Protein AF-A0A7S1V2T1-F1 (afdb_monomer)

Solvent-accessible surface area (backbone atoms only — not comparable to full-atom values): 11764 Å² total; per-residue (Å²): 91,99,78,44,87,80,73,86,88,78,86,81,92,67,98,65,92,81,76,93,82,87,88,81,60,92,94,63,87,81,86,86,67,43,42,62,91,69,38,94,66,58,76,61,91,92,57,81,50,62,48,74,72,65,66,75,95,61,88,84,67,103,68,93,70,92,74,88,78,83,79,78,82,75,92,81,85,89,79,84,89,83,89,74,89,78,83,87,73,87,82,74,91,71,74,92,71,71,81,71,80,76,66,59,86,81,58,90,49,44,68,65,46,44,74,62,35,65,69,53,48,38,53,46,26,52,76,70,30,30,56,64,69,76,55,59,64,56,38,22,47,54,55,54,73,48,54,94,58,56,79,86,71,56,58,77,90,46,47,30,94,83,53,77,130

pLDDT: mean 76.03, std 21.23, range [32.84, 95.44]

Organism: NCBI:txid210454

Foldseek 3Di:
DQQDDPPDPDDDPDPDDDDDDDDDDPPDDDDDDQDQVRDPHHDPPPDDGNVVVCDDPDDDDDDDDDDDDDDPDDDDDDDDDDDDDDDDDDDDDDDPPPLPADDLVPDDDLVVQLVVDLVNLQVNCVVLQWDSDDDSSVSSVLSNVCPPPDSVPRDPVGGHPPRDD

Nearest PDB structures (foldseek):
  7n99-assembly1_A  TM=5.992E-01  e=3.994E-03  Homo sapiens
  1ui5-assembly1_B  TM=4.047E-01  e=9.855E+00  Streptomyces coelicolor A3(2)

Secondary structure (DSSP, 8-state):
-TT----------S-----------TT-------STTT-SSPPPTTS--HHHH--------SS----------------------------------------GGG---HHHHHTT-HHHHHHHHHHTTB---S-HHHHHHHHHHTTT--GGGS-TTTB-TT---

InterPro domains:
  IPR025086 SDE2/SF3A3, SAP domain [PF13297] (87-161)
  IPR051421 RNA Processing and DNA Damage Response Regulator [PTHR12786] (78-152)

Mean predicted aligned error: 18.68 Å

Sequence (165 aa):
MNGNDLGVAFTTTENRFLVPALSSNQNEILELRTSRDQMKYPPSTSFVPIGNLMDRQGVVDETGKTKIVTAEVDSSSPSPPIEVPRQKKKKSKAPPLKPEALDLSKIKSTDDLEKLGMDRLKSALMAVGAKCGGSLQERAARLFSLKGLQRKDFPMKIRAKTFVL

Structure (mmCIF, N/CA/C/O backbone):
data_AF-A0A7S1V2T1-F1
#
_entry.id   AF-A0A7S1V2T1-F1
#
loop_
_atom_site.group_PDB
_atom_site.id
_atom_site.type_symbol
_atom_site.label_atom_id
_atom_site.label_alt_id
_atom_site.label_comp_id
_atom_site.label_asym_id
_atom_site.label_entity_id
_atom_site.label_seq_id
_atom_site.pdbx_PDB_ins_code
_atom_site.Cartn_x
_atom_site.Cartn_y
_atom_site.Cartn_z
_atom_site.occupancy
_atom_site.B_iso_or_equiv
_atom_site.auth_seq_id
_atom_site.auth_comp_id
_atom_site.auth_asym_id
_atom_site.auth_atom_id
_atom_site.pdbx_PDB_model_num
ATOM 1 N N . MET A 1 1 ? 6.797 7.935 -4.468 1.00 88.56 1 MET A N 1
ATOM 2 C CA . MET A 1 1 ? 5.355 7.766 -4.767 1.00 88.56 1 MET A CA 1
ATOM 3 C C . MET A 1 1 ? 4.985 8.627 -5.966 1.00 88.56 1 MET A C 1
ATOM 5 O O . MET A 1 1 ? 5.366 9.787 -5.973 1.00 88.56 1 MET A O 1
ATOM 9 N N . ASN A 1 2 ? 4.274 8.096 -6.970 1.00 93.12 2 ASN A N 1
ATOM 10 C CA . ASN A 1 2 ? 3.885 8.844 -8.184 1.00 93.12 2 ASN A CA 1
ATOM 11 C C . ASN A 1 2 ? 5.052 9.567 -8.894 1.00 93.12 2 ASN A C 1
ATOM 13 O O . ASN A 1 2 ? 4.889 10.689 -9.359 1.00 93.12 2 ASN A O 1
ATOM 17 N N . GLY A 1 3 ? 6.232 8.940 -8.943 1.00 91.00 3 GLY A N 1
ATOM 18 C CA . GLY A 1 3 ? 7.448 9.527 -9.522 1.00 91.00 3 GLY A CA 1
ATOM 19 C C . GLY A 1 3 ? 8.316 10.328 -8.544 1.00 91.00 3 GLY A C 1
ATOM 20 O O . GLY A 1 3 ? 9.468 10.593 -8.857 1.00 91.00 3 GLY A O 1
ATOM 21 N N . ASN A 1 4 ? 7.817 10.649 -7.348 1.00 92.56 4 ASN A N 1
ATOM 22 C CA . ASN A 1 4 ? 8.600 11.366 -6.338 1.00 92.56 4 ASN A CA 1
ATOM 23 C C . ASN A 1 4 ? 9.454 10.400 -5.511 1.00 92.56 4 ASN A C 1
ATOM 25 O O . ASN A 1 4 ? 8.944 9.363 -5.066 1.00 92.56 4 ASN A O 1
ATOM 29 N N . ASP A 1 5 ? 10.707 10.763 -5.256 1.00 91.12 5 ASP A N 1
ATOM 30 C CA . ASP A 1 5 ? 11.559 10.065 -4.294 1.00 91.12 5 ASP A CA 1
ATOM 31 C C . ASP A 1 5 ? 11.002 10.237 -2.868 1.00 91.12 5 ASP A C 1
ATOM 33 O O . ASP A 1 5 ? 10.551 11.318 -2.492 1.00 91.12 5 ASP A O 1
ATOM 37 N N . LEU A 1 6 ? 10.967 9.148 -2.099 1.00 92.56 6 LEU A N 1
ATOM 38 C CA . LEU A 1 6 ? 10.538 9.142 -0.695 1.00 92.56 6 LEU A CA 1
ATOM 39 C C . LEU A 1 6 ? 11.722 9.008 0.276 1.00 92.56 6 LEU A C 1
ATOM 41 O O . LEU A 1 6 ? 11.504 8.975 1.486 1.00 92.56 6 LEU A O 1
ATOM 45 N N . GLY A 1 7 ? 12.951 8.911 -0.238 1.00 93.75 7 GLY A N 1
ATOM 46 C CA . GLY A 1 7 ? 14.140 8.615 0.548 1.00 93.75 7 GLY A CA 1
ATOM 47 C C . GLY A 1 7 ? 14.230 7.145 0.966 1.00 93.75 7 GLY A C 1
ATOM 48 O O . GLY A 1 7 ? 13.469 6.278 0.528 1.00 93.75 7 GLY A O 1
ATOM 49 N N . VAL A 1 8 ? 15.201 6.855 1.832 1.00 93.00 8 VAL A N 1
ATOM 50 C CA . VAL A 1 8 ? 15.449 5.503 2.342 1.00 93.00 8 VAL A CA 1
ATOM 51 C C . VAL A 1 8 ? 14.534 5.230 3.534 1.00 93.00 8 VAL A C 1
ATOM 53 O O . VAL A 1 8 ? 14.657 5.873 4.572 1.00 93.00 8 VAL A O 1
ATOM 56 N N . ALA A 1 9 ? 13.634 4.254 3.394 1.00 90.94 9 ALA A N 1
ATOM 57 C CA . ALA A 1 9 ? 12.733 3.852 4.477 1.00 90.94 9 ALA A CA 1
ATOM 58 C C . ALA A 1 9 ? 13.402 2.901 5.487 1.00 90.94 9 ALA A C 1
ATOM 60 O O . ALA A 1 9 ? 13.195 3.033 6.690 1.00 90.94 9 ALA A O 1
ATOM 61 N N . PHE A 1 10 ? 14.201 1.946 5.000 1.00 90.69 10 PHE A N 1
ATOM 62 C CA . PHE A 1 10 ? 14.871 0.931 5.814 1.00 90.69 10 PHE A CA 1
ATOM 63 C C . PHE A 1 10 ? 16.229 0.584 5.205 1.00 90.69 10 PHE A C 1
ATOM 65 O O . PHE A 1 10 ? 16.391 0.612 3.985 1.00 90.69 10 PHE A O 1
ATOM 72 N N . THR A 1 11 ? 17.183 0.203 6.048 1.00 89.44 11 THR A N 1
ATOM 73 C CA . THR A 1 11 ? 18.477 -0.346 5.636 1.00 89.44 11 THR A CA 1
ATOM 74 C C . THR A 1 11 ? 18.636 -1.745 6.217 1.00 89.44 11 THR A C 1
ATOM 76 O O . THR A 1 11 ? 18.152 -2.039 7.310 1.00 89.44 11 THR A O 1
ATOM 79 N N . THR A 1 12 ? 19.288 -2.635 5.473 1.00 82.25 12 THR A N 1
ATOM 80 C CA . THR A 1 12 ? 19.662 -3.960 5.969 1.00 82.25 12 THR A CA 1
ATOM 81 C C . THR A 1 12 ? 21.166 -4.125 5.830 1.00 82.25 12 THR A C 1
ATOM 83 O O . THR A 1 12 ? 21.739 -3.779 4.800 1.00 82.25 12 THR A O 1
ATOM 86 N N . THR A 1 13 ? 21.809 -4.588 6.895 1.00 82.88 13 THR A N 1
ATOM 87 C CA . THR A 1 13 ? 23.253 -4.859 6.943 1.00 82.88 13 THR A CA 1
ATOM 88 C C . THR A 1 13 ? 23.559 -6.345 6.800 1.00 82.88 13 THR A C 1
ATOM 90 O O . THR A 1 13 ? 24.716 -6.730 6.657 1.00 82.88 13 THR A O 1
ATOM 93 N N . GLU A 1 14 ? 22.532 -7.193 6.844 1.00 79.25 14 GLU A N 1
ATOM 94 C CA . GLU A 1 14 ? 22.686 -8.635 6.785 1.00 79.25 14 GLU A CA 1
ATOM 95 C C . GLU A 1 14 ? 22.523 -9.130 5.352 1.00 79.25 14 GLU A C 1
ATOM 97 O O . GLU A 1 14 ? 21.551 -8.808 4.669 1.00 79.25 14 GLU A O 1
ATOM 102 N N . ASN A 1 15 ? 23.463 -9.967 4.916 1.00 67.50 15 ASN A N 1
ATOM 103 C CA . ASN A 1 15 ? 23.484 -10.546 3.577 1.00 67.50 15 ASN A CA 1
ATOM 104 C C . ASN A 1 15 ? 22.474 -11.703 3.465 1.00 67.50 15 ASN A C 1
ATOM 106 O O . ASN A 1 15 ? 22.836 -12.862 3.265 1.00 67.50 15 ASN A O 1
ATOM 110 N N . ARG A 1 16 ? 21.191 -11.394 3.675 1.00 78.81 16 ARG A N 1
ATOM 111 C CA . ARG A 1 16 ? 20.074 -12.329 3.533 1.00 78.81 16 ARG A CA 1
ATOM 112 C C . ARG A 1 16 ? 19.457 -12.195 2.147 1.00 78.81 16 ARG A C 1
ATOM 114 O O . ARG A 1 16 ? 19.269 -11.093 1.640 1.00 78.81 16 ARG A O 1
ATOM 121 N N . PHE A 1 17 ? 19.085 -13.326 1.557 1.00 83.62 17 PHE A N 1
ATOM 122 C CA . PHE A 1 17 ? 18.293 -13.338 0.333 1.00 83.62 17 PHE A CA 1
ATOM 123 C C . PHE A 1 17 ? 16.895 -12.790 0.636 1.00 83.62 17 PHE A C 1
ATOM 125 O O . PHE A 1 17 ? 16.139 -13.385 1.406 1.00 83.62 17 PHE A O 1
ATOM 132 N N . LEU A 1 18 ? 16.564 -11.639 0.054 1.00 86.94 18 LEU A N 1
ATOM 133 C CA . LEU A 1 18 ? 15.240 -11.035 0.155 1.00 86.94 18 LEU A CA 1
ATOM 134 C C . LEU A 1 18 ? 14.405 -11.425 -1.060 1.00 86.94 18 LEU A C 1
ATOM 136 O O . LEU A 1 18 ? 14.888 -11.411 -2.191 1.00 86.94 18 LEU A O 1
ATOM 140 N N . VAL A 1 19 ? 13.133 -11.730 -0.818 1.00 88.19 19 VAL A N 1
ATOM 141 C CA . VAL A 1 19 ? 12.144 -11.960 -1.872 1.00 88.19 19 VAL A CA 1
ATOM 142 C C . VAL A 1 19 ? 11.139 -10.809 -1.881 1.00 88.19 19 VAL A C 1
ATOM 144 O O . VAL A 1 19 ? 10.722 -10.359 -0.808 1.00 88.19 19 VAL A O 1
ATOM 147 N N . PRO A 1 20 ? 10.742 -10.298 -3.057 1.00 90.81 20 PRO A N 1
ATOM 148 C CA . PRO A 1 20 ? 9.697 -9.288 -3.131 1.00 90.81 20 PRO A CA 1
ATOM 149 C C . PRO A 1 20 ? 8.360 -9.891 -2.681 1.00 90.81 20 PRO A C 1
ATOM 151 O O . PRO A 1 20 ? 8.005 -11.001 -3.073 1.00 90.81 20 PRO A O 1
ATOM 154 N N . ALA A 1 21 ? 7.603 -9.148 -1.875 1.00 93.38 21 ALA A N 1
ATOM 155 C CA . ALA A 1 21 ? 6.281 -9.549 -1.407 1.00 93.38 21 ALA A CA 1
ATOM 156 C C . ALA A 1 21 ? 5.298 -8.381 -1.516 1.00 93.38 21 ALA A C 1
ATOM 158 O O . ALA A 1 21 ? 5.643 -7.231 -1.246 1.00 93.38 21 ALA A O 1
ATOM 159 N N . LEU A 1 22 ? 4.060 -8.693 -1.895 1.00 94.00 22 LEU A N 1
ATOM 160 C CA . LEU A 1 22 ? 2.954 -7.746 -1.981 1.00 94.00 22 LEU A CA 1
ATOM 161 C C . LEU A 1 22 ? 1.700 -8.365 -1.366 1.00 94.00 22 LEU A C 1
ATOM 163 O O . LEU A 1 22 ? 1.472 -9.568 -1.463 1.00 94.00 22 LEU A O 1
ATOM 167 N N . SER A 1 23 ? 0.907 -7.531 -0.704 1.00 95.19 23 SER A N 1
ATOM 168 C CA . SER A 1 23 ? -0.347 -7.921 -0.067 1.00 95.19 23 SER A CA 1
ATOM 169 C C . SER A 1 23 ? -1.423 -6.921 -0.457 1.00 95.19 23 SER A C 1
ATOM 171 O O . SER A 1 23 ? -1.169 -5.717 -0.511 1.00 95.19 23 SER A O 1
ATOM 173 N N . SER A 1 24 ? -2.612 -7.432 -0.747 1.00 94.31 24 SER A N 1
ATOM 174 C CA . SER A 1 24 ? -3.769 -6.656 -1.178 1.00 94.31 24 SER A CA 1
ATOM 175 C C . SER A 1 24 ? -5.024 -7.245 -0.557 1.00 94.31 24 SER A C 1
ATOM 177 O O . SER A 1 24 ? -5.063 -8.415 -0.168 1.00 94.31 24 SER A O 1
ATOM 179 N N . ASN A 1 25 ? -6.052 -6.422 -0.421 1.00 91.75 25 ASN A N 1
ATOM 180 C CA . ASN A 1 25 ? -7.308 -6.833 0.179 1.00 91.75 25 ASN A CA 1
ATOM 181 C C . ASN A 1 25 ? -8.226 -7.523 -0.838 1.00 91.75 25 ASN A C 1
ATOM 183 O O . ASN A 1 25 ? -8.050 -7.407 -2.048 1.00 91.75 25 ASN A O 1
ATOM 187 N N . GLN A 1 26 ? -9.264 -8.205 -0.341 1.00 91.75 26 GLN A N 1
ATOM 188 C CA . GLN A 1 26 ? -10.331 -8.706 -1.209 1.00 91.75 26 GLN A CA 1
ATOM 189 C C . GLN A 1 26 ? -10.957 -7.550 -2.003 1.00 91.75 26 GLN A C 1
ATOM 191 O O . GLN A 1 26 ? -11.179 -6.470 -1.453 1.00 91.75 26 GLN A O 1
ATOM 196 N N . ASN A 1 27 ? -11.233 -7.811 -3.285 1.00 90.19 27 ASN A N 1
ATOM 197 C CA . ASN A 1 27 ? -11.813 -6.871 -4.252 1.00 90.19 27 ASN A CA 1
ATOM 198 C C . ASN A 1 27 ? -10.911 -5.691 -4.667 1.00 90.19 27 ASN A C 1
ATOM 200 O O . ASN A 1 27 ? -11.389 -4.783 -5.343 1.00 90.19 27 ASN A O 1
ATOM 204 N N . GLU A 1 28 ? -9.623 -5.699 -4.321 1.00 95.38 28 GLU A N 1
ATOM 205 C CA . GLU A 1 28 ? -8.642 -4.786 -4.915 1.00 95.38 28 GLU A CA 1
ATOM 206 C C . GLU A 1 28 ? -8.048 -5.399 -6.189 1.00 95.38 28 GLU A C 1
ATOM 208 O O . GLU A 1 28 ? -7.714 -6.582 -6.234 1.00 95.38 28 GLU A O 1
ATOM 213 N N . ILE A 1 29 ? -7.919 -4.578 -7.232 1.00 94.38 29 ILE A N 1
ATOM 214 C CA . ILE A 1 29 ? -7.261 -4.957 -8.483 1.00 94.38 29 ILE A CA 1
ATOM 215 C C . ILE A 1 29 ? -5.937 -4.204 -8.538 1.00 94.38 29 ILE A C 1
ATOM 217 O O . ILE A 1 29 ? -5.916 -2.972 -8.515 1.00 94.38 29 ILE A O 1
ATOM 221 N N . LEU A 1 30 ? -4.839 -4.955 -8.603 1.00 95.12 30 LEU A N 1
ATOM 222 C CA . LEU A 1 30 ? -3.494 -4.420 -8.764 1.00 95.12 30 LEU A CA 1
ATOM 223 C C . LEU A 1 30 ? -2.966 -4.776 -10.153 1.00 95.12 30 LEU A C 1
ATOM 225 O O . LEU A 1 30 ? -3.034 -5.928 -10.574 1.00 95.12 30 LEU A O 1
ATOM 229 N N . GLU A 1 31 ? -2.403 -3.788 -10.840 1.00 95.19 31 GLU A N 1
ATOM 230 C CA . GLU A 1 31 ? -1.654 -3.980 -12.080 1.00 95.19 31 GLU A CA 1
ATOM 231 C C . GLU A 1 31 ? -0.159 -3.928 -11.751 1.00 95.19 31 GLU A C 1
ATOM 233 O O . GLU A 1 31 ? 0.337 -2.914 -11.250 1.00 95.19 31 GLU A O 1
ATOM 238 N N . LEU A 1 32 ? 0.562 -5.019 -12.013 1.00 93.50 32 LEU A N 1
ATOM 239 C CA . LEU A 1 32 ? 2.000 -5.088 -11.780 1.00 93.50 32 LEU A CA 1
ATOM 240 C C . LEU A 1 32 ? 2.752 -4.867 -13.091 1.00 93.50 32 LEU A C 1
ATOM 242 O O . LEU A 1 32 ? 2.547 -5.586 -14.063 1.00 93.50 32 LEU A O 1
ATOM 246 N N . ARG A 1 33 ? 3.649 -3.882 -13.096 1.00 94.31 33 ARG A N 1
ATOM 247 C CA . ARG A 1 33 ? 4.472 -3.523 -14.255 1.00 94.31 33 ARG A CA 1
ATOM 248 C C . ARG A 1 33 ? 5.906 -3.910 -13.968 1.00 94.31 33 ARG A C 1
ATOM 25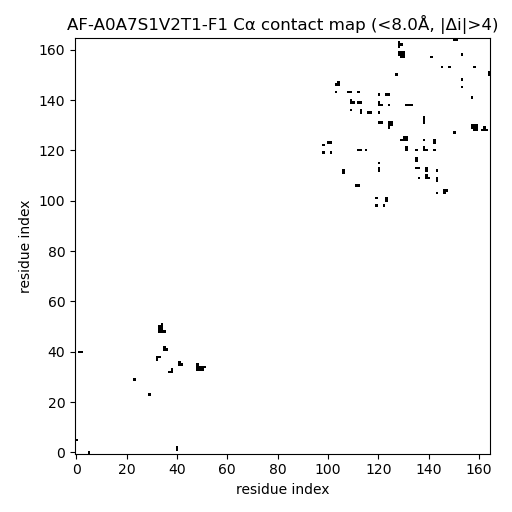0 O O . ARG A 1 33 ? 6.550 -3.306 -13.114 1.00 94.31 33 ARG A O 1
ATOM 257 N N . THR A 1 34 ? 6.389 -4.936 -14.653 1.00 93.56 34 THR A N 1
ATOM 258 C CA . THR A 1 34 ? 7.720 -5.516 -14.414 1.00 93.56 34 THR A CA 1
ATOM 259 C C . THR A 1 34 ? 8.758 -5.054 -15.430 1.00 93.56 34 THR A C 1
ATOM 261 O O . THR A 1 34 ? 9.954 -5.200 -15.176 1.00 93.56 34 THR A O 1
ATOM 264 N N . SER A 1 35 ? 8.310 -4.475 -16.545 1.00 92.94 35 SER A N 1
ATOM 265 C CA . SER A 1 35 ? 9.147 -4.038 -17.664 1.00 92.94 35 SER A CA 1
ATOM 266 C C . SER A 1 35 ? 9.151 -2.516 -17.798 1.00 92.94 35 SER A C 1
ATOM 268 O O . SER A 1 35 ? 8.168 -1.846 -17.470 1.00 92.94 35 SER A O 1
ATOM 270 N N . ARG A 1 36 ? 10.273 -1.956 -18.267 1.00 92.19 36 ARG A N 1
ATOM 271 C CA . ARG A 1 36 ? 10.496 -0.500 -18.321 1.00 92.19 36 ARG A CA 1
ATOM 272 C C . ARG A 1 36 ? 9.482 0.223 -19.216 1.00 92.19 36 ARG A C 1
ATOM 274 O O . ARG A 1 36 ? 9.046 1.308 -18.857 1.00 92.19 36 ARG A O 1
ATOM 281 N N . ASP A 1 37 ? 9.094 -0.384 -20.330 1.00 93.38 37 ASP A N 1
ATOM 282 C CA . ASP A 1 37 ? 8.112 0.125 -21.297 1.00 93.38 37 ASP A CA 1
ATOM 283 C C . ASP A 1 37 ? 6.690 0.241 -20.722 1.00 93.38 37 ASP A C 1
ATOM 285 O O . ASP A 1 37 ? 5.921 1.105 -21.135 1.00 93.38 37 ASP A O 1
ATOM 289 N N . GLN A 1 38 ? 6.352 -0.572 -19.718 1.00 94.00 38 GLN A N 1
ATOM 290 C CA . GLN A 1 38 ? 5.043 -0.536 -19.060 1.00 94.00 38 GLN A CA 1
ATOM 291 C C . GLN A 1 38 ? 4.988 0.517 -17.936 1.00 94.00 38 GLN A C 1
ATOM 293 O O . GLN A 1 38 ? 3.911 0.976 -17.538 1.00 94.00 38 GLN A O 1
ATOM 298 N N . MET A 1 39 ? 6.141 0.911 -17.383 1.00 94.31 39 MET A N 1
ATOM 299 C CA . MET A 1 39 ? 6.233 1.813 -16.232 1.00 94.31 39 MET A CA 1
ATOM 300 C C . MET A 1 39 ? 5.994 3.273 -16.628 1.00 94.31 39 MET A C 1
ATOM 302 O O . MET A 1 39 ? 6.700 3.836 -17.454 1.00 94.31 39 MET A O 1
ATOM 306 N N . LYS A 1 40 ? 5.054 3.938 -15.941 1.00 95.44 40 LYS A N 1
ATOM 307 C CA . LYS A 1 40 ? 4.828 5.387 -16.100 1.00 95.44 40 LYS A CA 1
ATOM 308 C C . LYS A 1 40 ? 6.021 6.227 -15.621 1.00 95.44 40 LYS A C 1
ATOM 310 O O . LYS A 1 40 ? 6.275 7.299 -16.156 1.00 95.44 40 LYS A O 1
ATOM 315 N N . TYR A 1 41 ? 6.726 5.741 -14.601 1.00 94.06 41 TYR A N 1
ATOM 316 C CA . TYR A 1 41 ? 7.911 6.371 -14.022 1.00 94.06 41 TYR A CA 1
ATOM 317 C C . TYR A 1 41 ? 9.026 5.319 -13.975 1.00 94.06 41 TYR A C 1
ATOM 319 O O . TYR A 1 41 ? 9.130 4.596 -12.981 1.00 94.06 41 TYR A O 1
ATOM 327 N N . PRO A 1 42 ? 9.788 5.139 -15.064 1.00 91.31 42 PRO A N 1
ATOM 328 C CA . PRO A 1 42 ? 10.833 4.129 -15.108 1.00 91.31 42 PRO A CA 1
ATOM 329 C C . PRO A 1 42 ? 11.987 4.501 -14.161 1.00 91.31 42 PRO A C 1
ATOM 331 O O . PRO A 1 42 ? 12.300 5.684 -14.014 1.00 91.31 42 PRO A O 1
ATOM 334 N N . PRO A 1 43 ? 12.648 3.516 -13.530 1.00 87.12 43 PRO A N 1
ATOM 335 C CA . PRO A 1 43 ? 13.806 3.789 -12.689 1.00 87.12 43 PRO A CA 1
ATOM 336 C C . PRO A 1 43 ? 15.005 4.230 -13.542 1.00 87.12 43 PRO A C 1
ATOM 338 O O . PRO A 1 43 ? 15.071 3.921 -14.741 1.00 87.12 43 PRO A O 1
ATOM 341 N N . SER A 1 44 ? 15.975 4.904 -12.912 1.00 87.19 44 SER A N 1
ATOM 342 C CA . SER A 1 44 ? 17.234 5.301 -13.556 1.00 87.19 44 SER A CA 1
ATOM 343 C C . SER A 1 44 ? 17.974 4.098 -14.156 1.00 87.19 44 SER A C 1
ATOM 345 O O . SER A 1 44 ? 17.696 2.935 -13.857 1.00 87.19 44 SER A O 1
ATOM 347 N N . THR A 1 45 ? 18.937 4.3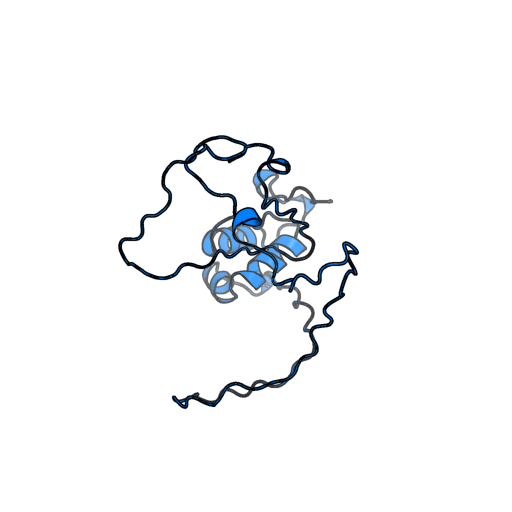70 -15.033 1.00 87.25 45 THR A N 1
ATOM 348 C CA . THR A 1 45 ? 19.706 3.347 -15.763 1.00 87.25 45 THR A CA 1
ATOM 349 C C . THR A 1 45 ? 20.507 2.403 -14.864 1.00 87.25 45 THR A C 1
ATOM 351 O O . THR A 1 45 ? 20.843 1.311 -15.303 1.00 87.25 45 THR A O 1
ATOM 354 N N . SER A 1 46 ? 20.751 2.783 -13.609 1.00 91.19 46 SER A N 1
ATOM 355 C CA . SER A 1 46 ? 21.430 1.976 -12.592 1.00 91.19 46 SER A CA 1
ATOM 356 C C . SER A 1 46 ? 20.584 0.840 -12.002 1.00 91.19 46 SER A C 1
ATOM 358 O O . SER A 1 46 ? 21.115 0.031 -11.249 1.00 91.19 46 SER A O 1
ATOM 360 N N . PHE A 1 47 ? 19.284 0.770 -12.306 1.00 91.19 47 PHE A N 1
ATOM 361 C CA . PHE A 1 47 ? 18.398 -0.292 -11.824 1.00 91.19 47 PHE A CA 1
ATOM 362 C C . PHE A 1 47 ? 17.948 -1.208 -12.963 1.00 91.19 47 PHE A C 1
ATOM 364 O O . PHE A 1 47 ? 17.624 -0.751 -14.063 1.00 91.19 47 PHE A O 1
ATOM 371 N N . VAL A 1 48 ? 17.867 -2.505 -12.663 1.00 90.88 48 VAL A N 1
ATOM 372 C CA . VAL A 1 48 ? 17.409 -3.541 -13.594 1.00 90.88 48 VAL A CA 1
ATOM 373 C C . VAL A 1 48 ? 15.935 -3.866 -13.312 1.00 90.88 48 VAL A C 1
ATOM 375 O O . VAL A 1 48 ? 15.604 -4.209 -12.175 1.00 90.88 48 VAL A O 1
ATOM 378 N N . PRO A 1 49 ? 15.028 -3.762 -14.303 1.00 91.19 49 PRO A N 1
ATOM 379 C CA . PRO A 1 49 ? 13.642 -4.193 -14.143 1.00 91.19 49 PRO A CA 1
ATOM 380 C C . PRO A 1 49 ? 13.548 -5.700 -13.889 1.00 91.19 49 PRO A C 1
ATOM 382 O O . PRO A 1 49 ? 14.253 -6.488 -14.516 1.00 91.19 49 PRO A O 1
ATOM 385 N N . ILE A 1 50 ? 12.624 -6.113 -13.020 1.00 91.12 50 ILE A N 1
ATOM 386 C CA . ILE A 1 50 ? 12.433 -7.532 -12.671 1.00 91.12 50 ILE A CA 1
ATOM 387 C C . ILE A 1 50 ? 12.062 -8.363 -13.905 1.00 91.12 50 ILE A C 1
ATOM 389 O O . ILE A 1 50 ? 12.515 -9.496 -14.028 1.00 91.12 50 ILE A O 1
ATOM 393 N N . GLY A 1 51 ? 11.306 -7.794 -14.853 1.00 89.56 51 GLY A N 1
ATOM 394 C CA . GLY A 1 51 ? 10.931 -8.482 -16.090 1.00 89.56 51 GLY A CA 1
ATOM 395 C C . GLY A 1 51 ? 12.129 -8.955 -16.921 1.00 89.56 51 GLY A C 1
ATOM 396 O O . GLY A 1 51 ? 12.007 -9.943 -17.632 1.00 89.56 51 GLY A O 1
ATOM 397 N N . ASN A 1 52 ? 13.293 -8.312 -16.784 1.00 88.75 52 ASN A N 1
ATOM 398 C CA . ASN A 1 52 ? 14.524 -8.716 -17.466 1.00 88.75 52 ASN A CA 1
ATOM 399 C C . ASN A 1 52 ? 15.218 -9.909 -16.788 1.00 88.75 52 ASN A C 1
ATOM 401 O O . ASN A 1 52 ? 16.005 -10.590 -17.430 1.00 88.75 52 ASN A O 1
ATOM 405 N N . LEU A 1 53 ? 14.967 -10.138 -15.495 1.00 87.00 53 LEU A N 1
ATOM 406 C CA . LEU A 1 53 ? 15.516 -11.277 -14.750 1.00 87.00 53 LEU A CA 1
ATOM 407 C C . LEU A 1 53 ? 14.647 -12.532 -14.910 1.00 87.00 53 LEU A C 1
ATOM 409 O O . LEU A 1 53 ? 15.108 -13.649 -14.687 1.00 87.00 53 LEU A O 1
ATOM 413 N N . MET A 1 54 ? 13.384 -12.346 -15.295 1.00 76.88 54 MET A N 1
ATOM 414 C CA . MET A 1 54 ? 12.437 -13.416 -15.588 1.00 76.88 54 MET A CA 1
ATOM 415 C C . MET A 1 54 ? 12.715 -13.986 -16.983 1.00 76.88 54 MET A C 1
ATOM 417 O O . MET A 1 54 ? 11.865 -13.904 -17.869 1.00 76.88 54 MET A O 1
ATOM 421 N N . ASP A 1 55 ? 13.920 -14.516 -17.202 1.00 66.75 55 ASP A N 1
ATOM 422 C CA . ASP A 1 55 ? 14.245 -15.114 -18.488 1.00 66.75 55 ASP A CA 1
ATOM 423 C C . ASP A 1 55 ? 13.647 -16.516 -18.603 1.00 66.75 55 ASP A C 1
ATOM 425 O O . ASP A 1 55 ? 13.652 -17.336 -17.680 1.00 66.75 55 ASP A O 1
ATOM 429 N N . ARG A 1 56 ? 13.027 -16.726 -19.757 1.00 60.50 56 ARG A N 1
ATOM 430 C CA . ARG A 1 56 ? 12.119 -17.820 -20.072 1.00 60.50 56 ARG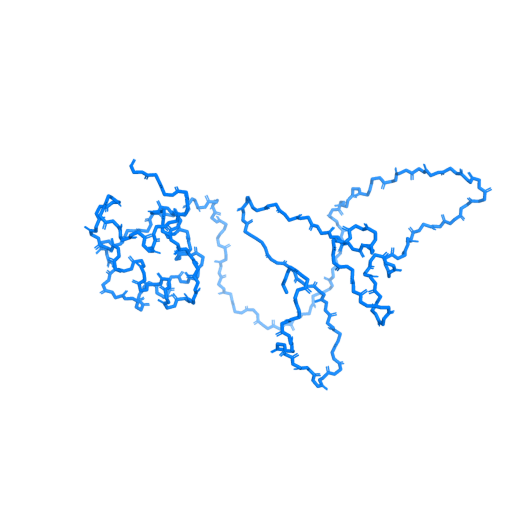 A CA 1
ATOM 431 C C . ARG A 1 56 ? 12.869 -19.147 -19.994 1.00 60.50 56 ARG A C 1
ATOM 433 O O . ARG A 1 56 ? 13.726 -19.409 -20.832 1.00 60.50 56 ARG A O 1
ATOM 440 N N . GLN A 1 57 ? 12.475 -20.050 -19.095 1.00 45.12 57 GLN A N 1
ATOM 441 C CA . GLN A 1 57 ? 12.687 -21.480 -19.341 1.00 45.12 57 GLN A CA 1
ATOM 442 C C . GLN A 1 57 ? 11.804 -21.898 -20.527 1.00 45.12 57 GLN A C 1
ATOM 444 O O . GLN A 1 57 ? 10.714 -22.437 -20.372 1.00 45.12 57 GLN A O 1
ATOM 449 N N . GLY A 1 58 ? 12.261 -21.570 -21.729 1.00 45.41 58 GLY A N 1
ATOM 450 C CA . GLY A 1 58 ? 11.810 -22.139 -22.981 1.00 45.41 58 GLY A CA 1
ATOM 451 C C . GLY A 1 58 ? 13.043 -22.717 -23.647 1.00 45.41 58 GLY A C 1
ATOM 452 O O . GLY A 1 58 ? 13.898 -21.969 -24.112 1.00 45.41 58 GLY A O 1
ATOM 453 N N . VAL A 1 59 ? 13.152 -24.043 -23.645 1.00 44.31 59 VAL A N 1
ATOM 454 C CA . VAL A 1 59 ? 14.084 -24.751 -24.523 1.00 44.31 59 VAL A CA 1
ATOM 455 C C . VAL A 1 59 ? 13.776 -24.301 -25.955 1.00 44.31 59 VAL A C 1
ATOM 457 O O . VAL A 1 59 ? 12.622 -24.326 -26.383 1.00 44.31 59 VAL A O 1
ATOM 460 N N . VAL A 1 60 ? 14.793 -23.806 -26.652 1.00 41.00 60 VAL A N 1
ATOM 461 C CA . VAL A 1 60 ? 14.716 -23.432 -28.064 1.00 41.00 60 VAL A CA 1
ATOM 462 C C . VAL A 1 60 ? 14.816 -24.697 -28.917 1.00 41.00 60 VAL A C 1
ATOM 464 O O . VAL A 1 60 ? 15.783 -25.437 -28.790 1.00 41.00 60 VAL A O 1
ATOM 467 N N . ASP A 1 61 ? 13.846 -24.923 -29.800 1.00 43.19 61 ASP A N 1
ATOM 468 C CA . ASP A 1 61 ? 13.999 -25.815 -30.955 1.00 43.19 61 ASP A CA 1
ATOM 469 C C . ASP A 1 61 ? 13.972 -24.966 -32.237 1.00 43.19 61 ASP A C 1
ATOM 471 O O . ASP A 1 61 ? 13.201 -24.005 -32.345 1.00 43.19 61 ASP A O 1
ATOM 475 N N . GLU A 1 62 ? 14.842 -25.306 -33.195 1.00 51.25 62 GLU A N 1
ATOM 476 C CA . GLU A 1 62 ? 15.242 -24.535 -34.392 1.00 51.25 62 GLU A CA 1
ATOM 477 C C . GLU A 1 62 ? 14.152 -24.325 -35.466 1.00 51.25 62 GLU A C 1
ATOM 479 O O . GLU A 1 62 ? 14.421 -24.301 -36.662 1.00 51.25 62 GLU A O 1
ATOM 484 N N . THR A 1 63 ? 12.886 -24.148 -35.104 1.00 50.62 63 THR A N 1
ATOM 485 C CA . THR A 1 63 ? 11.830 -23.839 -36.087 1.00 50.62 63 THR A CA 1
ATOM 486 C C . THR A 1 63 ? 10.760 -22.912 -35.518 1.00 50.62 63 THR A C 1
ATOM 488 O O . THR A 1 63 ? 9.571 -23.201 -35.560 1.00 50.62 63 THR A O 1
ATOM 491 N N . GLY A 1 64 ? 11.181 -21.756 -34.994 1.00 44.56 64 GLY A N 1
ATOM 492 C CA . GLY A 1 64 ? 10.478 -20.466 -35.128 1.00 44.56 64 GLY A CA 1
ATOM 493 C C . GLY A 1 64 ? 8.948 -20.403 -34.962 1.00 44.56 64 GLY A C 1
ATOM 494 O O . GLY A 1 64 ? 8.318 -19.565 -35.607 1.00 44.56 64 GLY A O 1
ATOM 495 N N . LYS A 1 65 ? 8.321 -21.237 -34.122 1.00 41.22 65 LYS A N 1
ATOM 496 C CA . LYS A 1 65 ? 6.876 -21.180 -33.846 1.00 41.22 65 LYS A CA 1
ATOM 497 C C . LYS A 1 65 ? 6.600 -21.278 -32.350 1.00 41.22 65 LYS A C 1
ATOM 499 O O . LYS A 1 65 ? 6.815 -22.306 -31.717 1.00 41.22 65 LYS A O 1
ATOM 504 N N . THR A 1 66 ? 6.084 -20.189 -31.792 1.00 35.12 66 THR A N 1
ATOM 505 C CA . THR A 1 66 ? 5.675 -20.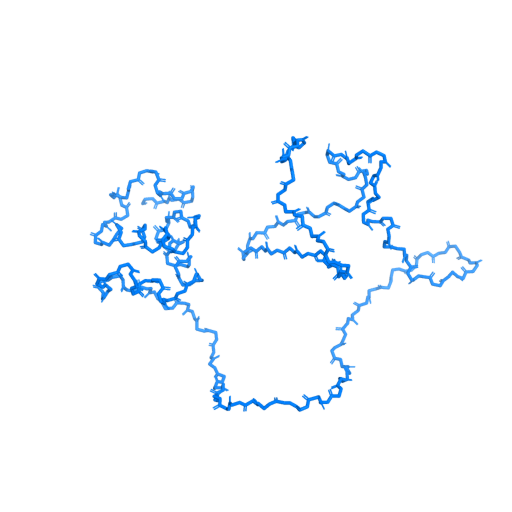072 -30.393 1.00 35.12 66 THR A CA 1
ATOM 506 C C . THR A 1 66 ? 4.356 -20.811 -30.157 1.00 35.12 66 THR A C 1
ATOM 508 O O . THR A 1 66 ? 3.301 -20.406 -30.642 1.00 35.12 66 THR A O 1
ATOM 511 N N . LYS A 1 67 ? 4.398 -21.903 -29.388 1.00 36.69 67 LYS A N 1
ATOM 512 C CA . LYS A 1 67 ? 3.206 -22.574 -28.854 1.00 36.69 67 LYS A CA 1
ATOM 513 C C . LYS A 1 67 ? 3.062 -22.183 -27.382 1.00 36.69 67 LYS A C 1
ATOM 515 O O . LYS A 1 67 ? 3.956 -22.440 -26.583 1.00 36.69 67 LYS A O 1
ATOM 520 N N . ILE A 1 68 ? 1.962 -21.515 -27.040 1.00 47.34 68 ILE A N 1
ATOM 521 C CA . ILE A 1 68 ? 1.625 -21.156 -25.657 1.00 47.34 68 ILE A CA 1
ATOM 522 C C . ILE A 1 68 ? 1.300 -22.456 -24.917 1.00 47.34 68 ILE A C 1
ATOM 524 O O . ILE A 1 68 ? 0.330 -23.130 -25.260 1.00 47.34 68 ILE A O 1
ATOM 528 N N . VAL A 1 69 ? 2.112 -22.816 -23.925 1.00 39.00 69 VAL A N 1
ATOM 529 C CA . VAL A 1 69 ? 1.791 -23.889 -22.981 1.00 39.00 69 VAL A CA 1
ATOM 530 C C . VAL A 1 69 ? 1.113 -23.241 -21.780 1.00 39.00 69 VAL A C 1
ATOM 532 O O . VAL A 1 69 ? 1.750 -22.549 -20.989 1.00 39.00 69 VAL A O 1
ATOM 535 N N . THR A 1 70 ? -0.198 -23.438 -21.662 1.00 40.59 70 THR A N 1
ATOM 536 C CA . THR A 1 70 ? -0.922 -23.275 -20.400 1.00 40.59 70 THR A CA 1
ATOM 537 C C . THR A 1 70 ? -0.391 -24.318 -19.424 1.00 40.59 70 THR A C 1
ATOM 539 O O . THR A 1 70 ? -0.663 -25.506 -19.580 1.00 40.59 70 THR A O 1
ATOM 542 N N . ALA A 1 71 ? 0.403 -23.886 -18.446 1.00 39.41 71 ALA A N 1
ATOM 543 C CA . ALA A 1 71 ? 0.783 -24.730 -17.325 1.00 39.41 71 ALA A CA 1
ATOM 544 C C . ALA A 1 71 ? -0.386 -24.773 -16.335 1.00 39.41 71 ALA A C 1
ATOM 546 O O . ALA A 1 71 ? -0.555 -23.880 -15.504 1.00 39.41 71 ALA A O 1
ATOM 547 N N . GLU A 1 72 ? -1.212 -25.809 -16.454 1.00 46.81 72 GLU A N 1
ATOM 548 C CA . GLU A 1 72 ? -2.047 -26.265 -15.349 1.00 46.81 72 GLU A CA 1
ATOM 549 C C . GLU A 1 72 ? -1.111 -26.857 -14.290 1.00 46.81 72 GLU A C 1
ATOM 551 O O . GLU A 1 72 ? -0.503 -27.906 -14.498 1.00 46.81 72 GLU A O 1
ATOM 556 N N . VAL A 1 73 ? -0.927 -26.151 -13.173 1.00 38.59 73 VAL A N 1
ATOM 557 C CA . VAL A 1 73 ? -0.180 -26.680 -12.027 1.00 38.59 73 VAL A CA 1
ATOM 558 C C . VAL A 1 73 ? -1.128 -27.490 -11.155 1.00 38.59 73 VAL A C 1
ATOM 560 O O . VAL A 1 73 ? -1.745 -26.995 -10.211 1.00 38.59 73 VAL A O 1
ATOM 563 N N . ASP A 1 74 ? -1.246 -28.759 -11.541 1.00 32.84 74 ASP A N 1
ATOM 564 C CA . ASP A 1 74 ? -1.754 -29.835 -10.707 1.00 32.84 74 ASP A CA 1
ATOM 565 C C . ASP A 1 74 ? -0.935 -29.948 -9.413 1.00 32.84 74 ASP A C 1
ATOM 567 O O . ASP A 1 74 ? 0.294 -29.839 -9.374 1.00 32.84 74 ASP A O 1
ATOM 571 N N . SER A 1 75 ? -1.673 -30.131 -8.327 1.00 47.16 75 SER A N 1
ATOM 572 C CA . SER A 1 75 ? -1.173 -30.217 -6.966 1.00 47.16 75 SER A CA 1
ATOM 573 C C . SER A 1 75 ? -0.712 -31.638 -6.656 1.00 47.16 75 SER A C 1
ATOM 575 O O . SER A 1 75 ? -1.496 -32.406 -6.111 1.00 47.16 75 SER A O 1
ATOM 577 N N . SER A 1 76 ? 0.550 -32.000 -6.904 1.00 47.03 76 SER A N 1
ATOM 578 C CA . SER A 1 76 ? 1.138 -33.177 -6.237 1.00 47.03 76 SER A CA 1
ATOM 579 C C . SER A 1 76 ? 2.668 -33.298 -6.350 1.00 47.03 76 SER A C 1
ATOM 581 O O . SER A 1 76 ? 3.193 -33.748 -7.359 1.00 47.03 76 SER A O 1
ATOM 583 N N . SER A 1 77 ? 3.408 -32.999 -5.272 1.00 37.72 77 SER A N 1
ATOM 584 C CA . SER A 1 77 ? 4.449 -33.913 -4.742 1.00 37.72 77 SER A CA 1
ATOM 585 C C . SER A 1 77 ? 5.212 -33.357 -3.531 1.00 37.72 77 SER A C 1
ATOM 587 O O . SER A 1 77 ? 5.236 -32.146 -3.323 1.00 37.72 77 SER A O 1
ATOM 589 N N . PRO A 1 78 ? 5.788 -34.236 -2.687 1.00 39.25 78 PRO A N 1
ATOM 590 C CA . PRO A 1 78 ? 5.913 -34.020 -1.253 1.00 39.25 78 PRO A CA 1
ATOM 591 C C . PRO A 1 78 ? 7.302 -33.524 -0.835 1.00 39.25 78 PRO A C 1
ATOM 593 O O . PRO A 1 78 ? 8.314 -33.839 -1.454 1.00 39.25 78 PRO A O 1
ATOM 596 N N . SER A 1 79 ? 7.363 -32.801 0.283 1.00 35.31 79 SER A N 1
ATOM 597 C CA . SER A 1 79 ? 8.616 -32.508 0.992 1.00 35.31 79 SER A CA 1
ATOM 598 C C . SER A 1 79 ? 8.665 -33.269 2.328 1.00 35.31 79 SER A C 1
ATOM 600 O O . SER A 1 79 ? 7.615 -33.455 2.951 1.00 35.31 79 SER A O 1
ATOM 602 N N . PRO A 1 80 ? 9.851 -33.740 2.759 1.00 40.53 80 PRO A N 1
ATOM 603 C CA . PRO A 1 80 ? 10.018 -34.660 3.886 1.00 40.53 80 PRO A CA 1
ATOM 604 C C . PRO A 1 80 ? 9.752 -33.994 5.250 1.00 40.53 80 PRO A C 1
ATOM 606 O O . PRO A 1 80 ? 9.882 -32.774 5.380 1.00 40.53 80 PRO A O 1
ATOM 609 N N . PRO A 1 81 ? 9.385 -34.772 6.288 1.00 40.22 81 PRO A N 1
ATOM 610 C CA . PRO A 1 81 ? 9.025 -34.230 7.590 1.00 40.22 81 PRO A CA 1
ATOM 611 C C . PRO A 1 81 ? 10.278 -33.922 8.419 1.00 40.22 81 PRO A C 1
ATOM 613 O O . PRO A 1 81 ? 11.007 -34.825 8.820 1.00 40.22 81 PRO A O 1
ATOM 616 N N . ILE A 1 82 ? 10.504 -32.643 8.720 1.00 46.69 82 ILE A N 1
ATOM 617 C CA . ILE A 1 82 ? 11.390 -32.233 9.815 1.00 46.69 82 ILE A CA 1
ATOM 618 C C . ILE A 1 82 ? 10.527 -32.128 11.078 1.00 46.69 82 ILE A C 1
ATOM 620 O O . ILE A 1 82 ? 9.636 -31.280 11.175 1.00 46.69 82 ILE A O 1
ATOM 624 N N . GLU A 1 83 ? 10.769 -33.031 12.026 1.00 46.47 83 GLU A N 1
ATOM 625 C CA . GLU A 1 83 ? 10.173 -33.036 13.362 1.00 46.47 83 GLU A CA 1
ATOM 626 C C . GLU A 1 83 ? 10.819 -31.983 14.272 1.00 46.47 83 GLU A C 1
ATOM 628 O O . GLU A 1 83 ? 12.003 -32.065 14.576 1.00 46.47 83 GLU A O 1
ATOM 633 N N . VAL A 1 84 ? 10.018 -31.045 14.788 1.00 37.72 84 VAL A N 1
ATOM 634 C CA . VAL A 1 84 ? 10.197 -30.421 16.117 1.00 37.72 84 VAL A CA 1
ATOM 635 C C . VAL A 1 84 ? 8.826 -29.898 16.614 1.00 37.72 84 VAL A C 1
ATOM 637 O O . VAL A 1 84 ? 7.924 -29.659 15.805 1.00 37.72 84 VAL A O 1
ATOM 640 N N . PRO A 1 85 ? 8.563 -29.823 17.936 1.00 32.88 85 PRO A N 1
ATOM 641 C CA . PRO A 1 85 ? 7.371 -30.420 18.536 1.00 32.88 85 PRO A CA 1
ATOM 642 C C . PRO A 1 85 ? 6.143 -29.511 18.474 1.00 32.88 85 PRO A C 1
ATOM 644 O O . PRO A 1 85 ? 6.103 -28.405 19.011 1.00 32.88 85 PRO A O 1
ATOM 647 N N . ARG A 1 86 ? 5.083 -30.032 17.859 1.00 33.28 86 ARG A N 1
ATOM 648 C CA . ARG A 1 86 ? 3.788 -29.371 17.709 1.00 33.28 86 ARG A CA 1
ATOM 649 C C . ARG A 1 86 ? 2.913 -29.665 18.928 1.00 33.28 86 ARG A C 1
ATOM 651 O O . ARG A 1 86 ? 2.288 -30.724 19.005 1.00 33.28 86 ARG A O 1
ATOM 658 N N . GLN A 1 87 ? 2.816 -28.723 19.869 1.00 43.34 87 GLN A N 1
ATOM 659 C CA . GLN A 1 87 ? 1.758 -28.763 20.882 1.00 43.34 87 GLN A CA 1
ATOM 660 C C . GLN A 1 87 ? 0.388 -28.732 20.183 1.00 43.34 87 GLN A C 1
ATOM 662 O O . GLN A 1 87 ? 0.018 -27.789 19.480 1.00 43.34 87 G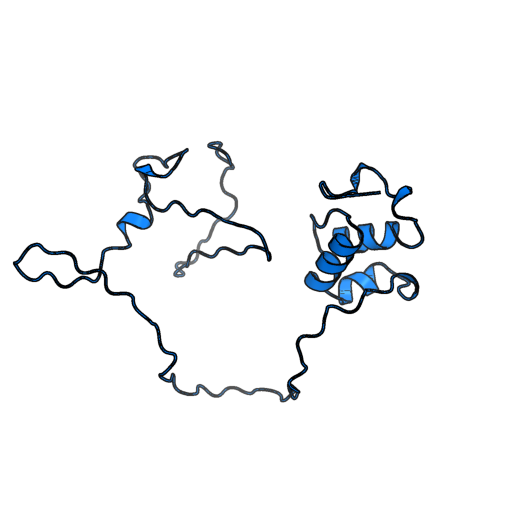LN A O 1
ATOM 667 N N . LYS A 1 88 ? -0.350 -29.834 20.345 1.00 41.69 88 LYS A N 1
ATOM 668 C CA . LYS A 1 88 ? -1.665 -30.097 19.759 1.00 41.69 88 LYS A CA 1
ATOM 669 C C . LYS A 1 88 ? -2.705 -29.106 20.298 1.00 41.69 88 LYS A C 1
ATOM 671 O O . LYS A 1 88 ? -3.164 -29.249 21.426 1.00 41.69 88 LYS A O 1
ATOM 676 N N . LYS A 1 89 ? -3.195 -28.195 19.453 1.00 38.97 89 LYS A N 1
ATOM 677 C CA . LYS A 1 89 ? -4.577 -27.698 19.554 1.00 38.97 89 LYS A CA 1
ATOM 678 C C . LYS A 1 89 ? -5.329 -28.057 18.275 1.00 38.97 89 LYS A C 1
ATOM 680 O O . LYS A 1 89 ? -4.958 -27.664 17.171 1.00 38.97 89 LYS A O 1
ATOM 685 N N . LYS A 1 90 ? -6.337 -28.912 18.460 1.00 33.38 90 LYS A N 1
ATOM 686 C CA . LYS A 1 90 ? -7.198 -29.525 17.445 1.00 33.38 90 LYS A CA 1
ATOM 687 C C . LYS A 1 90 ? -7.829 -28.440 16.561 1.00 33.38 90 LYS A C 1
ATOM 689 O O . LYS A 1 90 ? -8.616 -27.638 17.051 1.00 33.38 90 LYS A O 1
ATOM 694 N N . LYS A 1 91 ? -7.512 -28.436 15.262 1.00 37.12 91 LYS A N 1
ATOM 695 C CA . LYS A 1 91 ? -8.286 -27.706 14.249 1.00 37.12 91 LYS A CA 1
ATOM 696 C C . LYS A 1 91 ? -9.502 -28.555 13.882 1.00 37.12 91 LYS A C 1
ATOM 698 O O . LYS A 1 91 ? -9.399 -29.458 13.058 1.00 37.12 91 LYS A O 1
ATOM 703 N N . SER A 1 92 ? -10.644 -28.282 14.501 1.00 39.00 92 SER A N 1
ATOM 704 C CA . SER A 1 92 ? -11.935 -28.654 13.924 1.00 39.00 92 SER A CA 1
ATOM 705 C C . SER A 1 92 ? -12.147 -27.823 12.657 1.00 39.00 92 SER A C 1
ATOM 707 O O . SER A 1 92 ? -12.064 -26.595 12.708 1.00 39.00 92 SER A O 1
ATOM 709 N N . LYS A 1 93 ? -12.385 -28.483 11.517 1.00 46.09 93 LYS A N 1
ATOM 710 C CA . LYS A 1 93 ? -12.875 -27.837 10.292 1.00 46.09 93 LYS A CA 1
ATOM 711 C C . LYS A 1 93 ? -14.210 -27.158 10.615 1.00 46.09 93 LYS A C 1
ATOM 713 O O . LYS A 1 93 ? -15.219 -27.840 10.750 1.00 46.09 93 LYS A O 1
ATOM 718 N N . ALA A 1 94 ? -14.203 -25.838 10.771 1.00 44.69 94 ALA A N 1
ATOM 719 C CA . ALA A 1 94 ? -15.420 -25.038 10.771 1.00 44.69 94 ALA A CA 1
ATOM 720 C C . ALA A 1 94 ? -15.721 -24.596 9.323 1.00 44.69 94 ALA A C 1
ATOM 722 O O . ALA A 1 94 ? -14.773 -24.345 8.571 1.00 44.69 94 ALA A O 1
ATOM 723 N N . PRO A 1 95 ? -17.001 -24.513 8.916 1.00 42.66 95 PRO A N 1
ATOM 724 C CA . PRO A 1 95 ? -17.395 -23.941 7.627 1.00 42.66 95 PRO A CA 1
ATOM 725 C C . PRO A 1 95 ? -16.920 -22.479 7.527 1.00 42.66 95 PRO A C 1
ATOM 727 O O . PRO A 1 95 ? -16.540 -21.909 8.552 1.00 42.66 95 PRO A O 1
ATOM 730 N N . PRO A 1 96 ? -16.914 -21.846 6.336 1.00 45.28 96 PRO A N 1
ATOM 731 C CA . PRO A 1 96 ? -16.574 -20.433 6.204 1.00 45.28 96 PRO A CA 1
ATOM 732 C C . PRO A 1 96 ? -17.559 -19.613 7.041 1.00 45.28 96 PRO A C 1
ATOM 734 O O . PRO A 1 96 ? -18.693 -19.349 6.640 1.00 45.28 96 PRO A O 1
ATOM 737 N N . LEU A 1 97 ? -17.135 -19.275 8.258 1.00 44.38 97 LEU A N 1
ATOM 738 C CA . LEU A 1 97 ? -17.884 -18.445 9.178 1.00 44.38 97 LEU A CA 1
ATOM 739 C C . LEU A 1 97 ? -17.946 -17.075 8.517 1.00 44.38 97 LEU A C 1
ATOM 741 O O . LEU A 1 97 ? -16.942 -16.364 8.451 1.00 44.38 97 LEU A O 1
ATOM 745 N N . LYS A 1 98 ? -19.123 -16.718 7.998 1.00 52.81 98 LYS A N 1
ATOM 746 C CA . LYS A 1 98 ? -19.469 -15.319 7.738 1.00 52.81 98 LYS A CA 1
ATOM 747 C C . LYS A 1 98 ? -19.003 -14.542 8.975 1.00 52.81 98 LYS A C 1
ATOM 749 O O . LYS A 1 98 ? -19.362 -14.980 10.071 1.00 52.81 98 LYS A O 1
ATOM 754 N N . PRO A 1 99 ? -18.160 -13.501 8.847 1.00 53.88 99 PRO A N 1
ATOM 755 C CA . PRO A 1 99 ? -17.664 -12.790 10.013 1.00 53.88 99 PRO A CA 1
ATOM 756 C C . PRO A 1 99 ? -18.880 -12.317 10.800 1.00 53.88 99 PRO A C 1
ATOM 758 O O . PRO A 1 99 ? -19.678 -11.520 10.308 1.00 53.88 99 PRO A O 1
ATOM 761 N N . GLU A 1 100 ? -19.069 -12.922 11.970 1.00 63.06 100 GLU A N 1
ATOM 762 C CA . GLU A 1 100 ? -20.187 -12.630 12.849 1.00 63.06 100 GLU A CA 1
ATOM 763 C C . GLU A 1 100 ? -20.177 -11.127 13.113 1.00 63.06 100 GLU A C 1
ATOM 765 O O . GLU A 1 100 ? -19.115 -10.549 13.380 1.00 63.06 100 GLU A O 1
ATOM 770 N N . ALA A 1 101 ? -21.333 -10.485 12.943 1.00 66.25 101 ALA A N 1
ATOM 771 C CA . ALA A 1 101 ? -21.438 -9.046 13.101 1.00 66.25 101 ALA A CA 1
ATOM 772 C C . ALA A 1 101 ? -20.936 -8.678 14.501 1.00 66.25 101 ALA A C 1
ATOM 774 O O . ALA A 1 101 ? -21.442 -9.177 15.506 1.00 66.25 101 ALA A O 1
ATOM 775 N N . LEU A 1 102 ? -19.898 -7.844 14.558 1.00 79.31 102 LEU A N 1
ATOM 776 C CA . LEU A 1 102 ? -19.308 -7.450 15.824 1.00 79.31 102 LEU A CA 1
ATOM 777 C C . LEU A 1 102 ? -20.313 -6.588 16.591 1.00 79.31 102 LEU A C 1
ATOM 779 O O . LEU A 1 102 ? -20.568 -5.440 16.229 1.00 79.31 102 LEU A O 1
ATOM 783 N N . ASP A 1 103 ? -20.867 -7.147 17.659 1.00 77.81 103 ASP A N 1
ATOM 784 C CA . ASP A 1 103 ? -21.786 -6.435 18.533 1.00 77.81 103 ASP A CA 1
ATOM 785 C C . ASP A 1 103 ? -21.010 -5.504 19.475 1.00 77.81 103 ASP A C 1
ATOM 787 O O . ASP A 1 103 ? -20.490 -5.906 20.520 1.00 77.81 103 ASP A O 1
ATOM 791 N N . LEU A 1 104 ? -20.930 -4.231 19.085 1.00 78.81 104 LEU A N 1
ATOM 792 C CA . LEU A 1 104 ? -20.226 -3.191 19.834 1.00 78.81 104 LEU A CA 1
ATOM 793 C C . LEU A 1 104 ? -20.853 -2.921 21.210 1.00 78.81 104 LEU A C 1
ATOM 795 O O . LEU A 1 104 ? -20.173 -2.377 22.080 1.00 78.81 104 LEU A O 1
ATOM 799 N N . SER A 1 105 ? -22.117 -3.300 21.447 1.00 76.19 105 SER A N 1
ATOM 800 C CA . SER A 1 105 ? -22.798 -3.053 22.726 1.00 76.19 105 SER A CA 1
ATOM 801 C C . SER A 1 105 ? -22.098 -3.755 23.899 1.00 76.19 105 SER A C 1
ATOM 803 O O . SER A 1 105 ? -21.926 -3.155 24.965 1.00 76.19 105 SER A O 1
ATOM 805 N N . LYS A 1 106 ? -21.578 -4.966 23.662 1.00 81.25 106 LYS A N 1
ATOM 806 C CA . LYS A 1 106 ? -20.936 -5.840 24.660 1.00 81.25 106 LYS A CA 1
ATOM 807 C C . LYS A 1 106 ? -19.519 -5.414 25.048 1.00 81.25 106 LYS A C 1
ATOM 809 O O . LYS A 1 106 ? -19.017 -5.847 26.082 1.00 81.25 106 LYS A O 1
ATOM 814 N N . ILE A 1 107 ? -18.873 -4.573 24.243 1.00 86.00 107 ILE A N 1
ATOM 815 C CA . ILE A 1 107 ? -17.453 -4.242 24.403 1.00 86.00 107 ILE A CA 1
ATOM 816 C C . ILE A 1 107 ? -17.290 -3.000 25.275 1.00 86.00 107 ILE A C 1
ATOM 818 O O . ILE A 1 107 ? -17.865 -1.957 24.970 1.00 86.00 107 ILE A O 1
ATOM 822 N N . LYS A 1 108 ? -16.531 -3.097 26.369 1.00 84.00 108 LYS A N 1
ATOM 823 C CA . LYS A 1 108 ? -16.449 -2.040 27.393 1.00 84.00 108 LYS A CA 1
ATOM 824 C C . LYS A 1 108 ? -15.210 -1.150 27.275 1.00 84.00 108 LYS A C 1
ATOM 826 O O . LYS A 1 108 ? -15.246 -0.039 27.790 1.00 84.00 108 LYS A O 1
ATOM 831 N N . SER A 1 109 ? -14.162 -1.609 26.589 1.00 89.31 109 SER A N 1
ATOM 832 C CA . SER A 1 109 ? -12.912 -0.864 26.400 1.00 89.31 109 SER A CA 1
ATOM 833 C C . SER A 1 109 ? -12.348 -1.029 24.986 1.00 89.31 109 SER A C 1
ATOM 835 O O . SER A 1 109 ? -12.645 -2.006 24.293 1.00 89.31 109 SER A O 1
ATOM 837 N N . THR A 1 110 ? -11.491 -0.093 24.582 1.00 91.44 110 THR A N 1
ATOM 838 C CA . THR A 1 110 ? -10.658 -0.188 23.380 1.00 91.44 110 THR A CA 1
ATOM 839 C C . THR A 1 110 ? -9.707 -1.381 23.443 1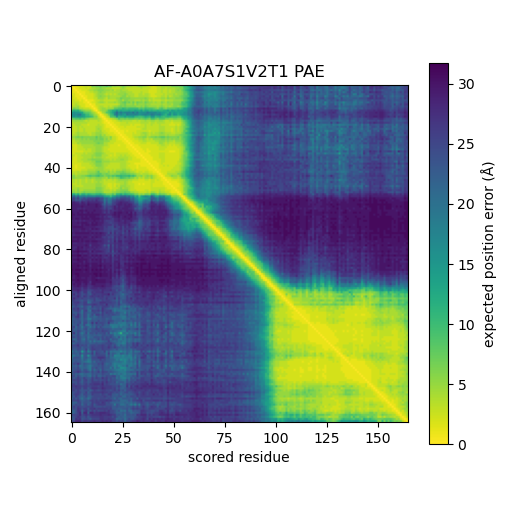.00 91.44 110 THR A C 1
ATOM 841 O O . THR A 1 110 ? -9.578 -2.081 22.449 1.00 91.44 110 THR A O 1
ATOM 844 N N . ASP A 1 111 ? -9.138 -1.714 24.604 1.00 90.81 111 ASP A N 1
ATOM 845 C CA . ASP A 1 111 ? -8.260 -2.887 24.759 1.00 90.81 111 ASP A CA 1
ATOM 846 C C . AS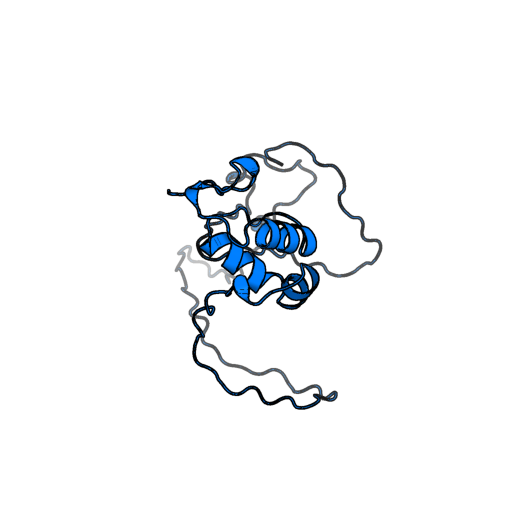P A 1 111 ? -8.940 -4.206 24.373 1.00 90.81 111 ASP A C 1
ATOM 848 O O . ASP A 1 111 ? -8.323 -5.107 23.805 1.00 90.81 111 ASP A O 1
ATOM 852 N N . ASP A 1 112 ? -10.235 -4.340 24.660 1.00 89.44 112 ASP A N 1
ATOM 853 C CA . ASP A 1 112 ? -10.987 -5.543 24.303 1.00 89.44 112 ASP A CA 1
ATOM 854 C C . ASP A 1 112 ? -11.246 -5.620 22.798 1.00 89.44 112 ASP A C 1
ATOM 856 O O . ASP A 1 112 ? -11.288 -6.714 22.236 1.00 89.44 112 ASP A O 1
ATOM 860 N N . LEU A 1 113 ? -11.354 -4.465 22.133 1.00 90.69 113 LEU A N 1
ATOM 861 C CA . LEU A 1 113 ? -11.369 -4.376 20.677 1.00 90.69 113 LEU A CA 1
ATOM 862 C C . LEU A 1 113 ? -10.014 -4.763 20.080 1.00 90.69 113 LEU A C 1
ATOM 864 O O . LEU A 1 113 ? -9.973 -5.461 19.068 1.00 90.69 113 LEU A O 1
ATOM 868 N N . GLU A 1 114 ? -8.910 -4.365 20.708 1.00 91.81 114 GLU A N 1
ATOM 869 C CA . GLU A 1 114 ? -7.566 -4.690 20.228 1.00 91.81 114 GLU A CA 1
ATOM 870 C C . GLU A 1 114 ? -7.285 -6.197 20.259 1.00 91.81 114 GLU A C 1
ATOM 872 O O . GLU A 1 114 ? -6.761 -6.759 19.293 1.00 91.81 114 GLU A O 1
ATOM 877 N N . LYS A 1 115 ? -7.730 -6.884 21.319 1.00 91.12 115 LYS A N 1
ATOM 878 C CA . LYS A 1 115 ? -7.600 -8.346 21.468 1.00 91.12 115 LYS A CA 1
ATOM 879 C C . LYS A 1 115 ? -8.319 -9.143 20.373 1.00 91.12 115 LYS A C 1
ATOM 881 O O . LYS A 1 115 ? -7.968 -10.298 20.141 1.00 91.12 115 LYS A O 1
ATOM 886 N N . LEU A 1 116 ? -9.305 -8.556 19.686 1.00 88.62 116 LEU A N 1
ATOM 887 C CA . LEU A 1 116 ? -9.983 -9.195 18.548 1.00 88.62 116 LEU A CA 1
ATOM 888 C C . LEU A 1 116 ? -9.097 -9.280 17.300 1.00 88.62 116 LEU A C 1
ATOM 890 O O . LEU A 1 116 ? -9.376 -10.081 16.405 1.00 88.62 116 LEU A O 1
ATOM 894 N N . GLY A 1 117 ? -8.051 -8.456 17.237 1.00 89.88 117 GLY A N 1
ATOM 895 C CA . GLY A 1 117 ? -7.083 -8.438 16.156 1.00 89.88 117 GLY A CA 1
ATOM 896 C C . GLY A 1 117 ? -7.493 -7.604 14.941 1.00 89.88 117 GLY A C 1
ATOM 897 O O . GLY A 1 117 ? -8.633 -7.162 14.765 1.00 89.88 117 GLY A O 1
ATOM 898 N N . MET A 1 118 ? -6.508 -7.400 14.069 1.00 90.19 118 MET A N 1
ATOM 899 C CA . MET A 1 118 ? -6.572 -6.461 12.949 1.00 90.19 118 MET A CA 1
ATOM 900 C C . MET A 1 118 ? -7.698 -6.767 11.950 1.00 90.19 118 MET A C 1
ATOM 902 O O . MET A 1 118 ? -8.415 -5.856 11.528 1.00 90.19 118 MET A O 1
ATOM 906 N N . ASP A 1 119 ? -7.876 -8.037 11.582 1.00 89.88 119 ASP A N 1
ATOM 907 C CA . ASP A 1 119 ? -8.857 -8.447 10.570 1.00 89.88 119 ASP A CA 1
ATOM 908 C C . ASP A 1 119 ? -10.298 -8.229 11.034 1.00 89.88 119 ASP A C 1
ATOM 910 O O . ASP A 1 119 ? -11.142 -7.762 10.260 1.00 89.88 119 ASP A O 1
ATOM 914 N N . ARG A 1 120 ? -10.584 -8.499 12.315 1.00 90.94 120 ARG A N 1
ATOM 915 C CA . ARG A 1 120 ? -11.914 -8.261 12.891 1.00 90.94 120 ARG A CA 1
ATOM 916 C C . ARG A 1 120 ? -12.227 -6.773 12.974 1.00 90.94 120 ARG A C 1
ATOM 918 O O . ARG A 1 120 ? -13.317 -6.371 12.573 1.00 90.94 120 ARG A O 1
ATOM 925 N N . LEU A 1 121 ? -11.268 -5.953 13.406 1.00 92.19 121 LEU A N 1
ATOM 926 C CA . LEU A 1 121 ? -11.432 -4.496 13.446 1.00 92.19 121 LEU A CA 1
ATOM 927 C C . LEU A 1 121 ? -11.650 -3.904 12.055 1.00 92.19 121 LEU A C 1
ATOM 929 O O . LEU A 1 121 ? -12.533 -3.068 11.866 1.00 92.19 121 LEU A O 1
ATOM 933 N N . LYS A 1 122 ? -10.880 -4.363 11.065 1.00 90.75 122 LYS A N 1
ATOM 934 C CA . LYS A 1 122 ? -11.045 -3.943 9.672 1.00 90.75 122 LYS A CA 1
ATOM 935 C C . LYS A 1 122 ? -12.443 -4.286 9.158 1.00 90.75 122 LYS A C 1
ATOM 937 O O . LYS A 1 122 ? -13.123 -3.409 8.634 1.00 90.75 122 LYS A O 1
ATOM 942 N N . SER A 1 123 ? -12.873 -5.532 9.348 1.00 89.00 123 SER A N 1
ATOM 943 C CA . SER A 1 123 ? -14.182 -6.011 8.891 1.00 89.00 123 SER A CA 1
ATOM 944 C C . SER A 1 123 ? -15.327 -5.229 9.538 1.00 89.00 123 SER A C 1
ATOM 946 O O . SER A 1 123 ? -16.246 -4.800 8.845 1.00 89.00 123 SER A O 1
ATOM 948 N N . ALA A 1 124 ? -15.244 -4.969 10.847 1.00 90.31 124 ALA A N 1
ATOM 949 C CA . ALA A 1 124 ? -16.241 -4.183 11.568 1.00 90.31 124 ALA A CA 1
ATOM 950 C C . ALA A 1 124 ? -16.302 -2.727 11.077 1.00 90.31 124 ALA A C 1
ATOM 952 O O . ALA A 1 124 ? -17.389 -2.232 10.787 1.00 90.31 124 ALA A O 1
ATOM 953 N N . LEU A 1 125 ? -15.150 -2.060 10.912 1.00 91.69 125 LEU A N 1
ATOM 954 C CA . LEU A 1 125 ? -15.077 -0.694 10.375 1.00 91.69 125 LEU A CA 1
ATOM 955 C C . LEU A 1 125 ? -15.664 -0.611 8.960 1.00 91.69 125 LEU A C 1
ATOM 957 O O . LEU A 1 125 ? -16.419 0.313 8.667 1.00 91.69 125 LEU A O 1
ATOM 961 N N . MET A 1 126 ? -15.379 -1.598 8.108 1.00 88.38 126 MET A N 1
ATOM 962 C CA . MET A 1 126 ? -15.955 -1.677 6.764 1.00 88.38 126 MET A CA 1
ATOM 963 C C . MET A 1 126 ? -17.476 -1.877 6.802 1.00 88.38 126 MET A C 1
ATOM 965 O O . MET A 1 126 ? -18.189 -1.183 6.082 1.00 88.38 126 MET A O 1
ATOM 969 N N . ALA A 1 127 ? -17.990 -2.747 7.678 1.00 87.06 127 ALA A N 1
ATOM 970 C CA . ALA A 1 127 ? -19.427 -3.007 7.816 1.00 87.06 127 ALA A CA 1
ATOM 971 C C . ALA A 1 127 ? -20.228 -1.779 8.297 1.00 87.06 127 ALA A C 1
ATOM 973 O O . ALA A 1 127 ? -21.400 -1.600 7.944 1.00 87.06 127 ALA A O 1
ATOM 974 N N . VAL A 1 128 ? -19.604 -0.902 9.089 1.00 87.56 128 VAL A N 1
ATOM 975 C CA . VAL A 1 128 ? -20.212 0.373 9.505 1.00 87.56 128 VAL A CA 1
ATOM 976 C C . VAL A 1 128 ? -19.915 1.528 8.537 1.00 87.56 128 VAL A C 1
ATOM 978 O O . VAL A 1 128 ? -20.428 2.624 8.735 1.00 87.56 128 VAL A O 1
ATOM 981 N N . GLY A 1 129 ? -19.133 1.298 7.475 1.00 87.62 129 GLY A N 1
ATOM 982 C CA . GLY A 1 129 ? -18.771 2.314 6.480 1.00 87.62 129 GLY A CA 1
ATOM 983 C C . GLY A 1 129 ? -17.726 3.330 6.966 1.00 87.62 129 GLY A C 1
ATOM 984 O O . GLY A 1 129 ? -17.595 4.418 6.403 1.00 87.62 129 GLY A O 1
ATOM 985 N N . ALA A 1 130 ? -16.972 3.014 8.016 1.00 90.12 130 ALA A N 1
ATOM 986 C CA . ALA A 1 130 ? -15.923 3.872 8.555 1.00 90.12 130 ALA A CA 1
ATOM 987 C C . ALA A 1 130 ? -14.544 3.555 7.951 1.00 90.12 130 ALA A C 1
ATOM 989 O O . ALA A 1 130 ? -14.271 2.461 7.456 1.00 90.12 130 ALA A O 1
ATOM 990 N N . LYS A 1 131 ? -13.632 4.528 8.008 1.00 92.44 131 LYS A N 1
ATOM 991 C CA . LYS A 1 131 ? -12.244 4.381 7.553 1.00 92.44 131 LYS A CA 1
ATOM 992 C C . LYS A 1 131 ? -11.496 3.337 8.380 1.00 92.44 131 LYS A C 1
ATOM 994 O O . LYS A 1 131 ? -11.385 3.455 9.601 1.00 92.44 131 LYS A O 1
ATOM 999 N N . CYS A 1 132 ? -10.875 2.391 7.684 1.00 90.69 132 CYS A N 1
ATOM 1000 C CA . CYS A 1 132 ? -10.078 1.316 8.268 1.00 90.69 132 CYS A CA 1
ATOM 1001 C C . CYS A 1 132 ? -8.558 1.553 8.210 1.00 90.69 132 CYS A C 1
ATOM 1003 O O . CYS A 1 132 ? -7.805 0.605 8.375 1.00 90.69 132 CYS A O 1
ATOM 1005 N N . GLY A 1 133 ? -8.083 2.774 7.937 1.00 88.19 133 GLY A N 1
ATOM 1006 C CA . GLY A 1 133 ? -6.648 3.098 7.959 1.00 88.19 133 GLY A CA 1
ATOM 1007 C C . GLY A 1 133 ? -6.106 3.292 9.381 1.00 88.19 133 GLY A C 1
ATOM 1008 O O . GLY A 1 133 ? -6.881 3.600 10.291 1.00 88.19 133 GLY A O 1
ATOM 1009 N N . GLY A 1 134 ? -4.789 3.149 9.548 1.00 91.56 134 GLY A N 1
ATOM 1010 C CA . GLY A 1 134 ? -4.098 3.347 10.827 1.00 91.56 134 GLY A CA 1
ATOM 1011 C C . GLY A 1 134 ? -3.677 2.059 11.540 1.00 91.56 134 GLY A C 1
ATOM 1012 O O . GLY A 1 134 ? -3.889 0.953 11.016 1.00 91.56 134 GLY A O 1
ATOM 1013 N N . SER A 1 135 ? -3.084 2.231 12.725 1.00 93.75 135 SER A N 1
ATOM 1014 C CA . SER A 1 135 ? -2.634 1.163 13.626 1.00 93.75 135 SER A CA 1
ATOM 1015 C C . SER A 1 135 ? -3.803 0.378 14.236 1.00 93.75 135 SER A C 1
ATOM 1017 O O . SER A 1 135 ? -4.976 0.725 14.075 1.00 93.75 135 SER A O 1
ATOM 1019 N N . LEU A 1 136 ? -3.487 -0.713 14.936 1.00 93.25 136 LEU A N 1
ATOM 1020 C CA . LEU A 1 136 ? -4.483 -1.557 15.597 1.00 93.25 136 LEU A CA 1
ATOM 1021 C C . LEU A 1 136 ? -5.246 -0.759 16.671 1.00 93.25 136 LEU A C 1
ATOM 1023 O O . LEU A 1 136 ? -6.479 -0.759 16.669 1.00 93.25 136 LEU A O 1
ATOM 1027 N N . GLN A 1 137 ? -4.513 0.010 17.481 1.00 94.00 137 GLN A N 1
ATOM 1028 C CA . GLN A 1 137 ? -5.045 0.934 18.485 1.00 94.00 137 GLN A CA 1
ATOM 1029 C C . GLN A 1 137 ? -5.949 1.999 17.853 1.00 94.00 137 GLN A C 1
ATOM 1031 O O . GLN A 1 137 ? -7.072 2.221 18.300 1.00 94.00 137 GLN A O 1
ATOM 1036 N N . GLU A 1 138 ? -5.499 2.642 16.768 1.00 94.88 138 GLU A N 1
ATOM 1037 C CA . GLU A 1 138 ? -6.270 3.701 16.100 1.00 94.88 138 GLU A CA 1
ATOM 1038 C C . GLU A 1 138 ? -7.598 3.179 15.540 1.00 94.88 138 GLU A C 1
ATOM 1040 O O . GLU A 1 138 ? -8.618 3.875 15.573 1.00 94.88 138 GLU A O 1
ATOM 1045 N N . ARG A 1 139 ? -7.606 1.943 15.030 1.00 94.25 139 ARG A N 1
ATOM 1046 C CA . ARG A 1 139 ? -8.826 1.282 14.556 1.00 94.25 139 ARG A CA 1
ATOM 1047 C C . ARG A 1 139 ? -9.762 0.934 15.708 1.00 94.25 139 ARG A C 1
ATOM 1049 O O . ARG A 1 139 ? -10.962 1.179 15.580 1.00 94.25 139 ARG A O 1
ATOM 1056 N N . ALA A 1 140 ? -9.234 0.403 16.810 1.00 94.31 140 ALA A N 1
ATOM 1057 C CA . ALA A 1 140 ? -10.011 0.091 18.007 1.00 94.31 140 ALA A CA 1
ATOM 1058 C C . ALA A 1 140 ? -10.646 1.355 18.606 1.00 94.31 140 ALA A C 1
ATOM 1060 O O . ALA A 1 140 ? -11.860 1.393 18.804 1.00 94.31 140 ALA A O 1
ATOM 1061 N N . ALA A 1 141 ? -9.862 2.420 18.788 1.00 93.50 141 ALA A N 1
ATOM 1062 C CA . ALA A 1 141 ? -10.339 3.714 19.265 1.00 93.50 141 ALA A CA 1
ATOM 1063 C C . ALA A 1 141 ? -11.450 4.276 18.369 1.00 93.50 141 ALA A C 1
ATOM 1065 O O . ALA A 1 141 ? -12.516 4.642 18.858 1.00 93.50 141 ALA A O 1
ATOM 1066 N N . ARG A 1 142 ? -11.252 4.268 17.044 1.00 94.06 142 ARG A N 1
ATOM 1067 C CA . ARG A 1 142 ? -12.256 4.758 16.087 1.00 94.06 142 ARG A CA 1
ATOM 1068 C C . ARG A 1 142 ? -13.561 3.970 16.155 1.00 94.06 142 ARG A C 1
ATOM 1070 O O . ARG A 1 142 ? -14.631 4.569 16.124 1.00 94.06 142 ARG A O 1
ATOM 1077 N N . LEU A 1 143 ? -13.478 2.644 16.224 1.00 92.56 143 LEU A N 1
ATOM 1078 C CA . LEU A 1 143 ? -14.654 1.783 16.305 1.00 92.56 143 LEU A CA 1
ATOM 1079 C C . LEU A 1 143 ? -15.383 1.959 17.648 1.00 92.56 143 LEU A C 1
ATOM 1081 O O . LEU A 1 143 ? -16.611 1.957 17.679 1.00 92.56 143 LEU A O 1
ATOM 1085 N N . PHE A 1 144 ? -14.642 2.187 18.735 1.00 92.75 144 PHE A N 1
ATOM 1086 C CA . PHE A 1 144 ? -15.207 2.488 20.049 1.00 92.75 144 PHE A CA 1
ATOM 1087 C C . PHE A 1 144 ? -15.904 3.854 20.089 1.00 92.75 144 PHE A C 1
ATOM 1089 O O . PHE A 1 144 ? -17.011 3.948 20.606 1.00 92.75 144 PHE A O 1
ATOM 1096 N N . SER A 1 145 ? -15.332 4.899 19.478 1.00 90.94 145 SER A N 1
ATOM 1097 C CA . SER A 1 145 ? -15.969 6.227 19.385 1.00 90.94 145 SER A CA 1
ATOM 1098 C C . SER A 1 145 ? -17.279 6.226 18.591 1.00 90.94 145 SER A C 1
ATOM 1100 O O . SER A 1 145 ? -18.090 7.133 18.742 1.00 90.94 145 SER A O 1
ATOM 1102 N N . LEU A 1 146 ? -17.4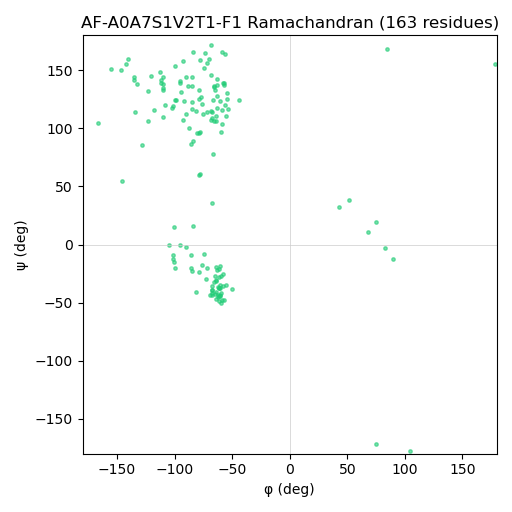81 5.229 17.728 1.00 89.19 146 LEU A N 1
ATOM 1103 C CA . LEU A 1 146 ? -18.710 5.037 16.957 1.00 89.19 146 LEU A CA 1
ATOM 1104 C C . LEU A 1 146 ? -19.786 4.252 17.712 1.00 89.19 146 LEU A C 1
ATOM 1106 O O . LEU A 1 146 ? -20.916 4.136 17.232 1.00 89.19 146 LEU A O 1
ATOM 1110 N N . LYS A 1 147 ? -19.450 3.686 18.874 1.00 89.06 147 LYS A N 1
ATOM 1111 C CA . LYS A 1 147 ? -20.368 2.871 19.664 1.00 89.06 147 LYS A CA 1
ATOM 1112 C C . LYS A 1 147 ? -21.589 3.700 20.074 1.00 89.06 147 LYS A C 1
ATOM 1114 O O . LYS A 1 147 ? -21.463 4.722 20.735 1.00 89.06 147 LYS A O 1
ATOM 1119 N N . GLY A 1 148 ? -22.777 3.217 19.710 1.00 82.81 148 GLY A N 1
ATOM 1120 C CA . GLY A 1 148 ? -24.052 3.845 20.070 1.00 82.81 148 GLY A CA 1
ATOM 1121 C C . GLY A 1 148 ? -24.487 5.004 19.168 1.00 82.81 148 GLY A C 1
ATOM 1122 O O . GLY A 1 148 ? -25.591 5.507 19.351 1.00 82.81 148 GLY A O 1
ATOM 1123 N N . LEU A 1 149 ? -23.680 5.403 18.180 1.00 85.25 149 LEU A N 1
ATOM 1124 C CA . LEU A 1 149 ? -24.085 6.397 17.187 1.00 85.25 149 LEU A CA 1
ATOM 1125 C C . LEU A 1 149 ? -24.855 5.723 16.046 1.00 85.25 149 LEU A C 1
ATOM 1127 O O . LEU A 1 149 ? -24.521 4.617 15.611 1.00 85.25 149 LEU A O 1
ATOM 1131 N N . GLN A 1 150 ? -25.858 6.416 15.509 1.00 83.69 150 GLN A N 1
ATOM 1132 C CA . GLN A 1 150 ? -26.450 6.036 14.231 1.00 83.69 150 GLN A CA 1
ATOM 1133 C C . GLN A 1 150 ? -25.488 6.412 13.103 1.00 83.69 150 GLN A C 1
ATOM 1135 O O . GLN A 1 150 ? -24.739 7.383 13.210 1.00 83.69 150 GLN A O 1
ATOM 1140 N N . ARG A 1 151 ? -25.538 5.687 11.977 1.00 82.88 151 ARG A N 1
ATOM 1141 C CA . ARG A 1 151 ? -24.689 5.984 10.804 1.00 82.88 151 ARG A CA 1
ATOM 1142 C C . ARG A 1 151 ? -24.773 7.468 10.401 1.00 82.88 151 ARG A C 1
ATOM 1144 O O . ARG A 1 151 ? -23.761 8.094 10.095 1.00 82.88 151 ARG A O 1
ATOM 1151 N N . LYS A 1 152 ? -25.961 8.069 10.488 1.00 84.06 152 LYS A N 1
ATOM 1152 C CA . LYS A 1 152 ? -26.200 9.479 10.138 1.00 84.06 152 LYS A CA 1
ATOM 1153 C C . LYS A 1 152 ? -25.378 10.476 10.963 1.00 84.06 152 LYS A C 1
ATOM 1155 O O . LYS A 1 152 ? -25.004 11.519 10.427 1.00 84.06 152 LYS A O 1
ATOM 1160 N N . ASP A 1 153 ? -25.003 10.103 12.183 1.00 87.25 153 ASP A N 1
ATOM 1161 C CA . ASP A 1 153 ? -24.304 10.963 13.144 1.00 87.25 153 ASP A CA 1
ATOM 1162 C C . ASP A 1 153 ? -22.782 10.777 13.120 1.00 87.25 153 ASP A C 1
ATOM 1164 O O . ASP A 1 153 ? -22.046 11.442 13.847 1.00 87.25 153 ASP A O 1
ATOM 1168 N N . PHE A 1 154 ? -22.263 9.883 12.273 1.00 89.56 154 PHE A N 1
ATOM 1169 C CA . PHE A 1 154 ? -20.825 9.623 12.226 1.00 89.56 154 PHE A CA 1
ATOM 1170 C C . PHE A 1 154 ? -20.063 10.872 11.755 1.00 89.56 154 PHE A C 1
ATOM 1172 O O . PHE A 1 154 ? -20.429 11.432 10.723 1.00 89.56 154 PHE A O 1
ATOM 1179 N N . PRO A 1 155 ? -18.970 11.311 12.403 1.00 87.75 155 PRO A N 1
ATOM 1180 C CA . PRO A 1 155 ? -18.213 12.468 11.930 1.00 87.75 155 PRO A CA 1
ATOM 1181 C C . PRO A 1 155 ? -17.686 12.294 10.495 1.00 87.75 155 PRO A C 1
ATOM 1183 O O . PRO A 1 155 ? -17.153 11.246 10.129 1.00 87.75 155 PRO A O 1
ATOM 1186 N N . MET A 1 156 ? -17.756 13.345 9.667 1.00 86.31 156 MET A N 1
ATOM 1187 C CA . MET A 1 156 ? -17.331 13.277 8.253 1.00 86.31 156 MET A CA 1
ATOM 1188 C C . MET A 1 156 ? -15.880 12.800 8.085 1.00 86.31 156 MET A C 1
ATOM 1190 O O . MET A 1 156 ? -15.560 12.056 7.158 1.00 86.31 156 MET A O 1
ATOM 1194 N N . LYS A 1 157 ? -14.996 13.165 9.024 1.00 87.50 157 LYS A N 1
ATOM 1195 C CA . LYS A 1 157 ? -13.576 12.785 9.000 1.00 87.50 157 LYS A CA 1
ATOM 1196 C C . LYS A 1 157 ? -13.352 11.274 9.066 1.00 87.50 157 LYS A C 1
ATOM 1198 O O . LYS A 1 157 ? -12.359 10.805 8.511 1.00 87.50 157 LYS A O 1
ATOM 1203 N N . ILE A 1 158 ? -14.258 10.511 9.674 1.00 89.44 158 ILE A N 1
ATOM 1204 C CA . ILE A 1 158 ? -14.112 9.057 9.842 1.00 89.44 158 ILE A CA 1
ATOM 1205 C C . ILE A 1 158 ? -14.938 8.239 8.845 1.00 89.44 158 ILE A C 1
ATOM 1207 O O . ILE A 1 158 ? -14.677 7.046 8.704 1.00 89.44 158 ILE A O 1
ATOM 1211 N N . ARG A 1 159 ? -15.876 8.859 8.118 1.00 90.44 159 ARG A N 1
ATOM 1212 C CA . ARG A 1 159 ? -16.643 8.206 7.045 1.00 90.44 159 ARG A CA 1
ATOM 1213 C C . ARG A 1 159 ? -15.715 7.758 5.912 1.00 90.44 159 ARG A C 1
ATOM 1215 O O . ARG A 1 159 ? -14.785 8.486 5.531 1.00 90.44 159 ARG A O 1
ATOM 1222 N N . ALA A 1 160 ? -15.941 6.550 5.400 1.00 88.25 160 ALA A N 1
ATOM 1223 C CA . ALA A 1 160 ? -15.290 6.053 4.193 1.00 88.25 160 ALA A CA 1
ATOM 1224 C C . ALA A 1 160 ? -15.876 6.728 2.942 1.00 88.25 160 ALA A C 1
ATOM 1226 O O . ALA A 1 160 ? -16.943 7.332 2.986 1.00 88.25 160 ALA A O 1
ATOM 1227 N N . LYS A 1 161 ? -15.182 6.618 1.805 1.00 82.31 161 LYS A N 1
ATOM 1228 C CA . LYS A 1 161 ? -15.675 7.170 0.530 1.00 82.31 161 LYS A CA 1
ATOM 1229 C C . LYS A 1 161 ? -16.966 6.487 0.062 1.00 82.31 161 LYS A C 1
ATOM 1231 O O . LYS A 1 161 ? -17.811 7.136 -0.530 1.00 82.31 161 LYS A O 1
ATOM 1236 N N . THR A 1 162 ? -17.130 5.208 0.389 1.00 77.81 162 THR A N 1
ATOM 1237 C CA . THR A 1 162 ? -18.327 4.402 0.096 1.00 77.81 162 THR A CA 1
ATOM 1238 C C . THR A 1 162 ? -19.427 4.578 1.152 1.00 77.81 162 THR A C 1
ATOM 1240 O O . THR A 1 162 ? -20.306 3.733 1.275 1.00 77.81 162 THR A O 1
ATOM 1243 N N . PHE A 1 163 ? -19.364 5.620 1.988 1.00 80.25 163 PHE A N 1
ATOM 1244 C CA . PHE A 1 163 ? -20.362 5.831 3.030 1.00 80.25 163 PHE A CA 1
ATOM 1245 C C . PHE A 1 163 ? -21.691 6.285 2.418 1.00 80.25 163 PHE A C 1
ATOM 1247 O O . PHE A 1 163 ? -21.779 7.384 1.875 1.00 80.25 163 PHE A O 1
ATOM 1254 N N . VAL A 1 164 ? -22.712 5.438 2.532 1.00 72.44 164 VAL A N 1
ATOM 1255 C CA . VAL A 1 164 ? -24.086 5.710 2.091 1.00 72.44 164 VAL A CA 1
ATOM 1256 C C . VAL A 1 164 ? -24.972 5.856 3.333 1.00 72.44 164 VAL A C 1
ATOM 1258 O O . VAL A 1 164 ? -24.815 5.091 4.289 1.00 72.44 164 VAL A O 1
ATOM 1261 N N . LEU A 1 165 ? -25.831 6.882 3.336 1.00 62.66 165 LEU A N 1
ATOM 1262 C CA . LEU A 1 165 ? -26.727 7.257 4.442 1.00 62.66 165 LEU A CA 1
ATOM 1263 C C . LEU A 1 165 ? -28.044 6.480 4.443 1.00 62.66 165 LEU A C 1
ATOM 1265 O O . LEU A 1 165 ? -28.525 6.148 3.340 1.00 62.66 165 LEU A O 1
#

Radius of gyration: 24.14 Å; Cα contacts (8 Å, |Δi|>4): 82; chains: 1;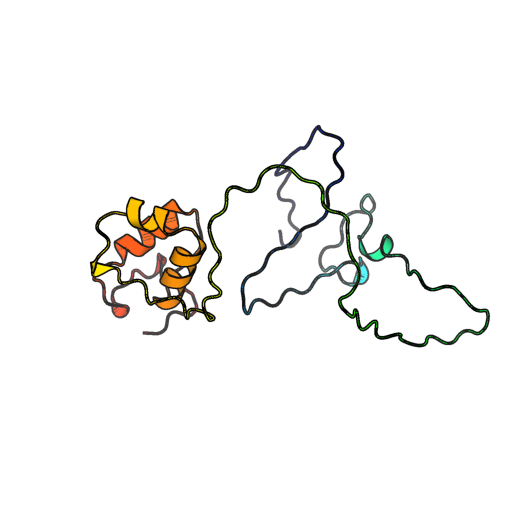 bounding box: 50×48×64 Å